Protein AF-A0AAJ7XH36-F1 (afdb_monomer)

Nearest PDB structures (foldseek):
  9c12-assembly1_A  TM=5.565E-01  e=3.999E-03  Homo sapiens

Radius of gyration: 28.88 Å; Cα contacts (8 Å, |Δi|>4): 19; chains: 1; bounding box: 87×39×49 Å

Organism: Petromyzon marinus (NCBI:txid7757)

Solvent-accessible surface area (backbone atoms only — not comparable to full-atom values): 5546 Å² total; per-residue (Å²): 134,82,52,76,59,23,69,73,63,74,41,87,61,81,59,75,70,46,69,75,39,102,69,61,78,73,48,69,65,44,56,70,42,51,66,51,47,48,60,53,48,51,49,48,67,52,46,53,58,51,53,50,50,53,57,68,70,45,58,82,86,73,61,75,79,75,73,69,78,61,59,58,61,56,51,56,56,50,57,71,72,64,65,72,90,77,131

Foldseek 3Di:
DQDPLCVVVVHRQDDPVLVVDPDNPHPPSCCVPVVVVVVVVVCCVVVVVVVVVVVVVPPPVPDDPCPPPPVVVVVVVVVVVPPPDDD

pLDDT: mean 70.07, std 12.56, range [43.5, 91.25]

Mean predicted aligned error: 16.81 Å

Sequence (87 aa):
MASTLDQFCGSTFWNSSLLETETPDLTVCFEQTVLVWAPLSLLWLLAAPVQLVNLWRVPSAARPVQRRRFSFLYIANQVTRFHPQAR

Structure (mmCIF, N/CA/C/O backbone):
data_AF-A0AAJ7XH36-F1
#
_entry.id   AF-A0AAJ7XH36-F1
#
loop_
_atom_site.group_PDB
_atom_site.id
_atom_site.type_symbol
_atom_site.label_atom_id
_atom_site.label_alt_id
_atom_site.label_comp_id
_atom_site.label_asym_id
_atom_site.label_entity_id
_atom_site.label_seq_id
_atom_site.pdbx_PDB_ins_code
_atom_site.Cartn_x
_atom_site.Cartn_y
_atom_site.Cartn_z
_atom_site.occupancy
_atom_site.B_iso_or_equiv
_atom_site.auth_seq_id
_atom_site.auth_comp_id
_atom_site.auth_asym_id
_atom_site.auth_atom_id
_atom_site.pdbx_PDB_model_num
ATOM 1 N N . MET A 1 1 ? -21.148 -18.658 16.801 1.00 48.44 1 MET A N 1
ATOM 2 C CA . MET A 1 1 ? -19.748 -18.825 16.361 1.00 48.44 1 MET A CA 1
ATOM 3 C C . MET A 1 1 ? -19.159 -17.433 16.271 1.00 48.44 1 MET A C 1
ATOM 5 O O . MET A 1 1 ? -19.762 -16.609 15.599 1.00 48.44 1 MET A O 1
ATOM 9 N N . ALA A 1 2 ? -18.091 -17.142 17.013 1.00 58.88 2 ALA A N 1
ATOM 10 C CA . ALA A 1 2 ? -17.412 -15.854 16.906 1.00 58.88 2 ALA A CA 1
ATOM 11 C C . ALA A 1 2 ? -16.562 -15.848 15.629 1.00 58.88 2 ALA A C 1
ATOM 13 O O . ALA A 1 2 ? -15.910 -16.848 15.319 1.00 58.88 2 ALA A O 1
ATOM 14 N N . SER A 1 3 ? -16.600 -14.753 14.878 1.00 75.19 3 SER A N 1
ATOM 15 C CA . SER A 1 3 ? -15.775 -14.580 13.683 1.00 75.19 3 SER A CA 1
ATOM 16 C C . SER A 1 3 ? -14.295 -14.514 14.075 1.00 75.19 3 SER A C 1
ATOM 18 O O . SER A 1 3 ? -13.949 -14.028 15.149 1.00 75.19 3 SER A O 1
ATOM 20 N N . THR A 1 4 ? -13.391 -14.966 13.207 1.00 77.94 4 THR A N 1
ATOM 21 C CA . THR A 1 4 ? -11.933 -14.897 13.448 1.00 77.94 4 THR A CA 1
ATOM 22 C C . THR A 1 4 ? -11.448 -13.469 13.726 1.00 77.94 4 THR A C 1
ATOM 24 O O . THR A 1 4 ? -10.541 -13.257 14.525 1.00 77.94 4 THR A O 1
ATOM 27 N N . LEU A 1 5 ? -12.102 -12.483 13.111 1.00 73.94 5 LEU A N 1
ATOM 28 C CA . LEU A 1 5 ? -11.838 -11.055 13.299 1.00 73.94 5 LEU A CA 1
ATOM 29 C C . LEU A 1 5 ? -12.295 -10.544 14.677 1.00 73.94 5 LEU A C 1
ATOM 31 O O . LEU A 1 5 ? -11.674 -9.644 15.228 1.00 73.94 5 LEU A O 1
ATOM 35 N N . ASP A 1 6 ? -13.317 -11.164 15.267 1.00 76.38 6 ASP A N 1
ATOM 36 C CA . ASP A 1 6 ? -13.825 -10.849 16.609 1.00 76.38 6 ASP A CA 1
ATOM 37 C C . ASP A 1 6 ? -12.793 -11.209 17.687 1.00 76.38 6 ASP A C 1
ATOM 39 O O . ASP A 1 6 ? -12.505 -10.430 18.593 1.00 76.38 6 ASP A O 1
ATOM 43 N N . GLN A 1 7 ? -12.154 -12.377 17.533 1.00 79.19 7 GLN A N 1
ATOM 44 C CA . GLN A 1 7 ? -11.046 -12.800 18.395 1.00 79.19 7 GLN A CA 1
ATOM 45 C C . GLN A 1 7 ? -9.812 -11.911 18.230 1.00 79.19 7 GLN A C 1
ATOM 47 O O . GLN A 1 7 ? -9.106 -11.666 19.204 1.00 79.19 7 GLN A O 1
ATOM 52 N N . PHE A 1 8 ? -9.555 -11.420 17.015 1.00 77.19 8 PHE A N 1
ATOM 53 C CA . PHE A 1 8 ? -8.428 -10.531 16.740 1.00 77.19 8 PHE A CA 1
ATOM 54 C C . PHE A 1 8 ? -8.634 -9.128 17.333 1.00 77.19 8 PHE A C 1
ATOM 56 O O . PHE A 1 8 ? -7.701 -8.554 17.887 1.00 77.19 8 PHE A O 1
ATOM 63 N N . CYS A 1 9 ? -9.853 -8.588 17.255 1.00 77.44 9 CYS A N 1
ATOM 64 C CA . CYS A 1 9 ? -10.194 -7.267 17.788 1.00 77.44 9 CYS A CA 1
ATOM 65 C C . CYS A 1 9 ? -10.576 -7.282 19.282 1.00 77.44 9 CYS A C 1
ATOM 67 O O . CYS A 1 9 ? -10.754 -6.214 19.868 1.00 77.44 9 CYS A O 1
ATOM 69 N N . GLY A 1 10 ? -10.751 -8.460 19.900 1.00 76.50 10 GLY A N 1
ATOM 70 C CA . GLY A 1 10 ? -11.175 -8.606 21.302 1.00 76.50 10 GLY A CA 1
ATOM 71 C C . GLY A 1 10 ? -12.573 -8.042 21.600 1.00 76.50 10 GLY A C 1
ATOM 72 O O . GLY A 1 10 ? -12.923 -7.829 22.759 1.00 76.50 10 GLY A O 1
ATOM 73 N N . SER A 1 11 ? -13.345 -7.752 20.556 1.00 72.69 11 SER A N 1
ATOM 74 C CA . SER A 1 11 ? -14.648 -7.090 20.584 1.00 72.69 11 SER A CA 1
ATOM 75 C C . SER A 1 11 ? -15.416 -7.422 19.307 1.00 72.69 11 SER A C 1
ATOM 77 O O . SER A 1 11 ? -14.823 -7.880 18.326 1.00 72.69 11 SER A O 1
ATOM 79 N N . THR A 1 12 ? -16.729 -7.176 19.320 1.00 75.00 12 THR A N 1
ATOM 80 C CA . THR A 1 12 ? -17.602 -7.496 18.192 1.00 75.00 12 THR A CA 1
ATOM 81 C C . THR A 1 12 ? -17.189 -6.705 16.951 1.00 75.00 12 THR A C 1
ATOM 83 O O . THR A 1 12 ? -17.380 -5.491 16.887 1.00 75.00 12 THR A O 1
ATOM 86 N N . PHE A 1 13 ? -16.615 -7.383 15.960 1.00 73.88 13 PHE A N 1
ATOM 87 C CA . PHE A 1 13 ? -16.029 -6.751 14.777 1.00 73.88 13 PHE A CA 1
ATOM 88 C C . PHE A 1 13 ? -17.095 -6.280 13.779 1.00 73.88 13 PHE A C 1
ATOM 90 O O . PHE A 1 13 ? -17.000 -5.179 13.243 1.00 73.88 13 PHE A O 1
ATOM 97 N N . TRP A 1 14 ? -18.113 -7.111 13.534 1.00 71.81 14 TRP A N 1
ATOM 98 C CA . TRP A 1 14 ? -19.205 -6.835 12.597 1.00 71.81 14 TRP A CA 1
ATOM 99 C C . TRP A 1 14 ? -20.548 -7.019 13.296 1.00 71.81 14 TRP A C 1
ATOM 101 O O . TRP A 1 14 ? -20.860 -8.113 13.768 1.00 71.81 14 TRP A O 1
ATOM 111 N N . ASN A 1 15 ? -21.355 -5.963 13.346 1.00 65.94 15 ASN A N 1
ATOM 112 C CA . ASN A 1 15 ? -22.679 -6.004 13.949 1.00 65.94 15 ASN A CA 1
ATOM 113 C C . ASN A 1 15 ? -23.694 -5.396 12.979 1.00 65.94 15 ASN A C 1
ATOM 115 O O . ASN A 1 15 ? -23.577 -4.235 12.597 1.00 65.94 15 ASN A O 1
ATOM 119 N N . SER A 1 16 ? -24.682 -6.189 12.568 1.00 63.88 16 SER A N 1
ATOM 120 C CA . SER A 1 16 ? -25.705 -5.754 11.613 1.00 63.88 16 SER A CA 1
ATOM 121 C C . SER A 1 16 ? -26.572 -4.623 12.163 1.00 63.88 16 SER A C 1
ATOM 123 O O . SER A 1 16 ? -26.925 -3.725 11.411 1.00 63.88 16 SER A O 1
ATOM 125 N N . SER A 1 17 ? -26.834 -4.613 13.473 1.00 60.91 17 SER A N 1
ATOM 126 C CA . SER A 1 17 ? -27.671 -3.595 14.112 1.00 60.91 17 SER A CA 1
ATOM 127 C C . SER A 1 17 ? -26.986 -2.228 14.211 1.00 60.91 17 SER A C 1
ATOM 129 O O . SER A 1 17 ? -27.681 -1.224 14.264 1.00 60.91 17 SER A O 1
ATOM 131 N N . LEU A 1 18 ? -25.645 -2.169 14.180 1.00 57.41 18 LEU A N 1
ATOM 132 C CA . LEU A 1 18 ? -24.873 -0.914 14.11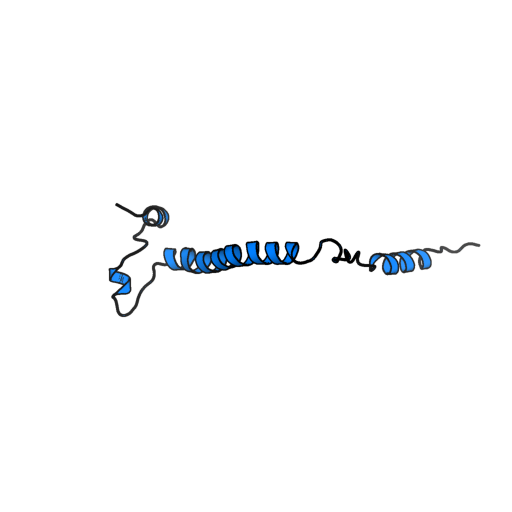8 1.00 57.41 18 LEU A CA 1
ATOM 133 C C . LEU A 1 18 ? -25.026 -0.199 12.762 1.00 57.41 18 LEU A C 1
ATOM 135 O O . LEU A 1 18 ? -24.914 1.023 12.697 1.00 57.41 18 LEU A O 1
ATOM 139 N N . LEU A 1 19 ? -25.315 -0.947 11.691 1.00 56.34 19 LEU A N 1
ATOM 140 C CA . LEU A 1 19 ? -25.550 -0.406 10.349 1.00 56.34 19 LEU A CA 1
ATOM 141 C C . LEU A 1 19 ? -26.982 0.130 10.160 1.00 56.34 19 LEU A C 1
ATOM 143 O O . LEU A 1 19 ? -27.223 0.922 9.255 1.00 56.34 19 LEU A O 1
ATOM 147 N N . GLU A 1 20 ? -27.922 -0.317 10.997 1.00 57.97 20 GLU A N 1
ATOM 148 C CA . GLU A 1 20 ? -29.346 0.054 10.949 1.00 57.97 20 GLU A CA 1
ATOM 149 C C . GLU A 1 20 ? -29.669 1.307 11.789 1.00 57.97 20 GLU A C 1
ATOM 151 O O . GLU A 1 20 ? -30.809 1.770 11.812 1.00 57.97 20 GLU A O 1
ATOM 156 N N . THR A 1 21 ? -28.668 1.870 12.470 1.00 57.09 21 THR A N 1
ATOM 157 C CA . THR A 1 21 ? -28.763 3.083 13.298 1.00 57.09 21 THR A CA 1
ATOM 158 C C . THR A 1 21 ? -28.400 4.352 12.517 1.00 57.09 21 THR A C 1
ATOM 160 O O . THR A 1 21 ? -27.521 4.334 11.661 1.00 57.09 21 THR A O 1
ATOM 163 N N . GLU A 1 22 ? -29.047 5.479 12.847 1.00 55.56 22 GLU A N 1
ATOM 164 C CA . GLU A 1 22 ? -28.926 6.780 12.150 1.00 55.56 22 GLU A CA 1
ATOM 165 C C . GLU A 1 22 ? -27.488 7.353 12.124 1.00 55.56 22 GLU A C 1
ATOM 167 O O . GLU A 1 22 ? -27.145 8.145 11.246 1.00 55.56 22 GLU A O 1
ATOM 172 N N . THR A 1 23 ? -26.622 6.905 13.041 1.00 45.78 23 THR A N 1
ATOM 173 C CA . THR A 1 23 ? -25.178 7.181 13.073 1.00 45.78 23 THR A CA 1
ATOM 174 C C . THR A 1 23 ? -24.405 5.858 13.149 1.00 45.78 23 THR A C 1
ATOM 176 O O . THR A 1 23 ? -24.290 5.285 14.236 1.00 45.78 23 THR A O 1
ATOM 179 N N . PRO A 1 24 ? -23.898 5.319 12.027 1.00 56.91 24 PRO A N 1
ATOM 180 C CA . PRO A 1 24 ? -23.144 4.073 12.049 1.00 56.91 24 PRO A CA 1
ATOM 181 C C . PRO A 1 24 ? -21.753 4.316 12.651 1.00 56.91 24 PRO A C 1
ATOM 183 O O . PRO A 1 24 ? -20.821 4.703 11.947 1.00 56.91 24 PRO A O 1
ATOM 186 N N . ASP A 1 25 ? -21.608 4.084 13.956 1.00 57.28 25 ASP A N 1
ATOM 187 C CA . ASP A 1 25 ? -20.305 4.066 14.625 1.00 57.28 25 ASP A CA 1
ATOM 188 C C . ASP A 1 25 ? -19.566 2.779 14.245 1.00 57.28 25 ASP A C 1
ATOM 190 O O . ASP A 1 25 ? -19.699 1.716 14.860 1.00 57.28 25 ASP A O 1
ATOM 194 N N . LEU A 1 26 ? -18.807 2.872 13.158 1.00 61.94 26 LEU A N 1
ATOM 195 C CA . LEU A 1 26 ? -17.935 1.810 12.689 1.00 61.94 26 LEU A CA 1
ATOM 196 C C . LEU A 1 26 ? -16.850 1.579 13.751 1.00 61.94 26 LEU A C 1
ATOM 198 O O . LEU A 1 26 ? -16.174 2.514 14.175 1.00 61.94 26 LEU A O 1
ATOM 202 N N . THR A 1 27 ? -16.698 0.343 14.233 1.00 69.81 27 THR A N 1
ATOM 203 C CA . THR A 1 27 ? -15.728 0.052 15.298 1.00 69.81 27 THR A CA 1
ATOM 204 C C . THR A 1 27 ? -14.317 0.431 14.838 1.00 69.81 27 THR A C 1
ATOM 206 O O . THR A 1 27 ? -13.927 0.143 13.705 1.00 69.81 27 THR A O 1
ATOM 209 N N . VAL A 1 28 ? -13.518 1.040 15.723 1.00 72.31 28 VAL A N 1
ATOM 210 C CA . VAL A 1 28 ? -12.157 1.526 15.399 1.00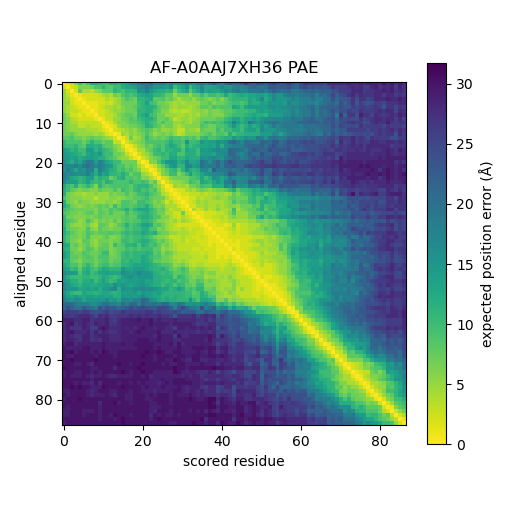 72.31 28 VAL A CA 1
ATOM 211 C C . VAL A 1 28 ? -11.300 0.430 14.742 1.00 72.31 28 VAL A C 1
ATOM 213 O O . VAL A 1 28 ? -10.518 0.701 13.833 1.00 72.31 28 VAL A O 1
ATOM 216 N N . CYS A 1 29 ? -11.493 -0.836 15.133 1.00 75.25 29 CYS A N 1
ATOM 217 C CA . CYS A 1 29 ? -10.803 -1.973 14.523 1.00 75.25 29 CYS A CA 1
ATOM 218 C C . CYS A 1 29 ? -11.148 -2.146 13.031 1.00 75.25 29 CYS A C 1
A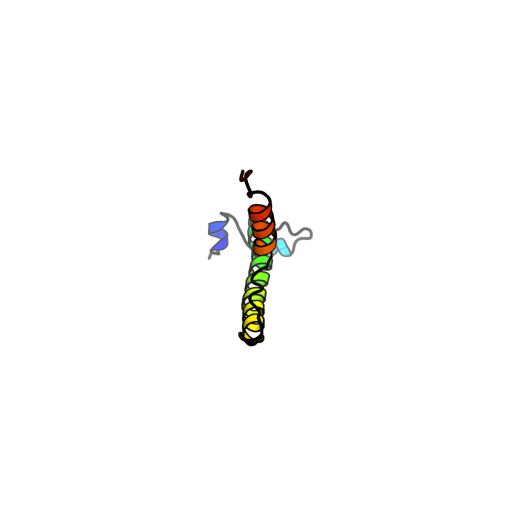TOM 220 O O . CYS A 1 29 ? -10.258 -2.424 12.229 1.00 75.25 29 CYS A O 1
ATOM 222 N N . PHE A 1 30 ? -12.410 -1.962 12.629 1.00 76.56 30 PHE A N 1
ATOM 223 C CA . PHE A 1 30 ? -12.858 -2.086 11.239 1.00 76.56 30 PHE A CA 1
ATOM 224 C C . PHE A 1 30 ? -12.334 -0.941 10.362 1.00 76.56 30 PHE A C 1
ATOM 226 O O . PHE A 1 30 ? -11.828 -1.196 9.266 1.00 76.56 30 PHE A O 1
ATOM 233 N N . GLU A 1 31 ? -12.382 0.301 10.853 1.00 76.38 31 GLU A N 1
ATOM 234 C CA . GLU A 1 31 ? -11.800 1.455 10.152 1.00 76.38 31 GLU A CA 1
ATOM 235 C C . GLU A 1 31 ? -10.300 1.284 9.914 1.00 76.38 31 GLU A C 1
ATOM 237 O O . GLU A 1 31 ? -9.799 1.503 8.811 1.00 76.38 31 GLU A O 1
ATOM 242 N N . GLN A 1 32 ? -9.560 0.845 10.928 1.00 73.69 32 GLN A N 1
ATOM 243 C CA . GLN A 1 32 ? -8.107 0.759 10.811 1.00 73.69 32 GLN A CA 1
ATOM 244 C C . GLN A 1 32 ? -7.615 -0.477 10.053 1.00 73.69 32 GLN A C 1
ATOM 246 O O . GLN A 1 32 ? -6.467 -0.505 9.608 1.00 73.69 32 GLN A O 1
ATOM 251 N N . THR A 1 33 ? -8.463 -1.491 9.872 1.00 79.69 33 THR A N 1
ATOM 252 C CA . THR A 1 33 ? -8.094 -2.711 9.147 1.00 79.69 33 THR A CA 1
ATOM 253 C C . THR A 1 33 ? -8.734 -2.746 7.771 1.00 79.69 33 THR A C 1
ATOM 255 O O . THR A 1 33 ? -8.031 -2.618 6.777 1.00 79.69 33 THR A O 1
ATOM 258 N N . VAL A 1 34 ? -10.054 -2.858 7.672 1.00 81.50 34 VAL A N 1
ATOM 259 C CA . VAL A 1 34 ? -10.734 -3.084 6.393 1.00 81.50 34 VAL A CA 1
ATOM 260 C C . VAL A 1 34 ? -10.658 -1.861 5.492 1.00 81.50 34 VAL A C 1
ATOM 262 O O . VAL A 1 34 ? -10.319 -2.013 4.321 1.00 81.50 34 VAL A O 1
ATOM 265 N N . LEU A 1 35 ? -10.909 -0.655 6.009 1.00 80.69 35 LEU A N 1
ATOM 266 C CA . LEU A 1 35 ? -10.902 0.551 5.170 1.00 80.69 35 LEU A CA 1
ATOM 267 C C . LEU A 1 35 ? -9.508 0.901 4.645 1.00 80.69 35 LEU A C 1
ATOM 269 O O . LEU A 1 35 ? -9.403 1.496 3.579 1.00 80.69 35 LEU A O 1
ATOM 273 N N . VAL A 1 36 ? -8.445 0.517 5.351 1.00 85.44 36 VAL A N 1
ATOM 274 C CA . VAL A 1 36 ? -7.068 0.714 4.880 1.00 85.44 36 VAL A CA 1
ATOM 275 C C . VAL A 1 36 ? -6.645 -0.441 3.972 1.00 85.44 36 VAL A C 1
ATOM 277 O O . VAL A 1 36 ? -6.156 -0.230 2.865 1.00 85.44 36 VAL A O 1
ATOM 280 N N . TRP A 1 37 ? -6.868 -1.685 4.388 1.00 86.31 37 TRP A N 1
ATOM 281 C CA . TRP A 1 37 ? -6.373 -2.852 3.661 1.00 86.31 37 TRP A CA 1
ATOM 282 C C . TRP A 1 37 ? -7.173 -3.175 2.398 1.00 86.31 37 TRP A C 1
ATOM 284 O O . TRP A 1 37 ? -6.589 -3.660 1.430 1.00 86.31 37 TRP A O 1
ATOM 294 N N . ALA A 1 38 ? -8.478 -2.898 2.347 1.00 89.62 38 ALA A N 1
ATOM 295 C CA . ALA A 1 38 ? -9.286 -3.123 1.148 1.00 89.62 38 ALA A CA 1
ATOM 296 C C . ALA A 1 38 ? -8.799 -2.297 -0.062 1.00 89.62 38 ALA A C 1
ATOM 298 O O . ALA A 1 38 ? -8.497 -2.902 -1.090 1.00 89.62 38 ALA A O 1
ATOM 299 N N . PRO A 1 39 ? -8.624 -0.962 0.010 1.00 88.94 39 PRO A N 1
ATOM 300 C CA . PRO A 1 39 ? -8.123 -0.199 -1.133 1.00 88.94 39 PRO A CA 1
ATOM 301 C C . PRO A 1 39 ? -6.676 -0.558 -1.494 1.00 88.94 39 PRO A C 1
ATOM 303 O O . PRO A 1 39 ? -6.354 -0.654 -2.678 1.00 88.94 39 PRO A O 1
ATOM 306 N N . LEU A 1 40 ? -5.811 -0.819 -0.507 1.00 89.06 40 LEU A N 1
ATOM 307 C CA . LEU A 1 40 ? -4.426 -1.249 -0.740 1.00 89.06 40 LEU A CA 1
ATOM 308 C C . LEU A 1 40 ? -4.349 -2.621 -1.431 1.00 89.06 40 LEU A C 1
ATOM 310 O O . LEU A 1 40 ? -3.578 -2.792 -2.376 1.00 89.06 40 LEU A O 1
ATOM 314 N N . SER A 1 41 ? -5.171 -3.584 -1.008 1.00 89.50 41 SER A N 1
ATOM 315 C CA . SER A 1 41 ? -5.226 -4.918 -1.617 1.00 89.50 41 SER A CA 1
ATOM 316 C C . SER 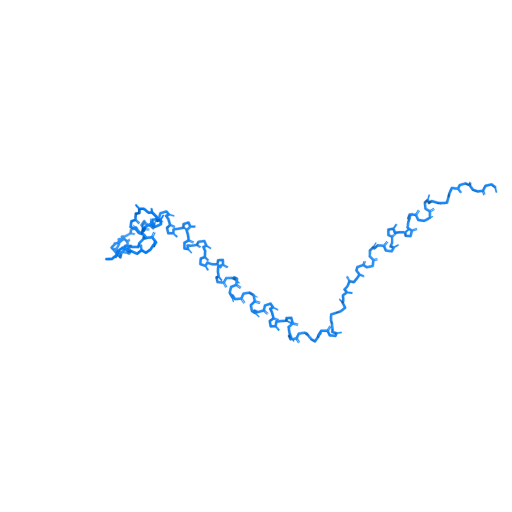A 1 41 ? -5.844 -4.887 -3.010 1.00 89.50 41 SER A C 1
ATOM 318 O O . SER A 1 41 ? -5.311 -5.530 -3.908 1.00 89.50 41 SER A O 1
ATOM 320 N N . LEU A 1 42 ? -6.893 -4.092 -3.236 1.00 90.00 42 LEU A N 1
ATOM 321 C CA . LEU A 1 42 ? -7.456 -3.876 -4.569 1.00 90.00 42 LEU A CA 1
ATOM 322 C C . LEU A 1 42 ? -6.424 -3.259 -5.511 1.00 90.00 42 LEU A C 1
ATOM 324 O O . LEU A 1 42 ? -6.236 -3.754 -6.620 1.00 90.00 42 LEU A O 1
ATOM 328 N N . LEU A 1 43 ? -5.712 -2.222 -5.066 1.00 89.38 43 LEU A N 1
ATOM 329 C CA . LEU A 1 43 ? -4.659 -1.608 -5.866 1.00 89.38 43 LEU A CA 1
ATOM 330 C C . LEU A 1 43 ? -3.560 -2.620 -6.179 1.00 89.38 43 LEU A C 1
ATOM 332 O O . LEU A 1 43 ? -3.143 -2.710 -7.326 1.00 89.38 43 LEU A O 1
ATOM 336 N N . TRP A 1 44 ? -3.126 -3.419 -5.208 1.00 89.81 44 TRP A N 1
ATOM 337 C CA . TRP A 1 44 ? -2.107 -4.442 -5.429 1.00 89.81 44 TRP A CA 1
ATOM 338 C C . TRP A 1 44 ? -2.567 -5.525 -6.411 1.00 89.81 44 TRP A C 1
ATOM 340 O O . TRP A 1 44 ? -1.877 -5.817 -7.389 1.00 89.81 44 TRP 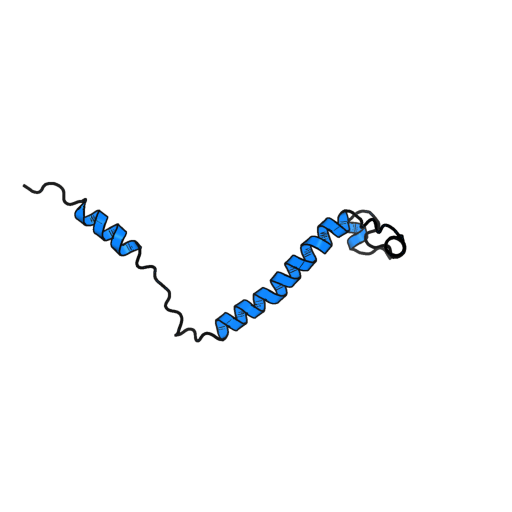A O 1
ATOM 350 N N . LEU A 1 45 ? -3.751 -6.093 -6.179 1.00 91.25 45 LEU A N 1
ATOM 351 C CA . LEU A 1 45 ? -4.318 -7.173 -6.982 1.00 91.25 45 LEU A CA 1
ATOM 352 C C . LEU A 1 45 ? -4.654 -6.731 -8.406 1.00 91.25 45 LEU A C 1
ATOM 354 O O . LEU A 1 45 ? -4.570 -7.550 -9.312 1.00 91.25 45 LEU A O 1
ATOM 358 N N . LEU A 1 46 ? -5.010 -5.463 -8.623 1.00 89.38 46 LEU A N 1
ATOM 359 C CA . LEU A 1 46 ? -5.270 -4.922 -9.957 1.00 89.38 46 LEU A CA 1
ATOM 360 C C . LEU A 1 46 ? -3.984 -4.427 -10.632 1.00 89.38 46 LEU A C 1
ATOM 362 O O . LEU A 1 46 ? -3.772 -4.686 -11.815 1.00 89.38 46 LEU A O 1
ATOM 366 N N . ALA A 1 47 ? -3.094 -3.749 -9.906 1.00 88.81 47 ALA A N 1
ATOM 367 C CA . ALA A 1 47 ? -1.879 -3.175 -10.479 1.00 88.81 47 ALA A CA 1
ATOM 368 C C . ALA A 1 47 ? -0.833 -4.239 -10.825 1.00 88.81 47 ALA A C 1
ATOM 370 O O . ALA A 1 47 ? -0.236 -4.150 -11.895 1.00 88.81 47 ALA A O 1
ATOM 371 N N . ALA A 1 48 ? -0.624 -5.253 -9.979 1.00 84.50 48 ALA A N 1
ATOM 372 C CA . ALA A 1 48 ? 0.387 -6.283 -10.215 1.00 84.50 48 ALA A CA 1
ATOM 373 C C . ALA A 1 48 ? 0.185 -7.046 -11.544 1.00 84.50 48 ALA A C 1
ATOM 375 O O . ALA A 1 48 ? 1.119 -7.077 -12.352 1.00 84.50 48 ALA A O 1
ATOM 376 N N . PRO A 1 49 ? -1.000 -7.610 -11.857 1.00 86.06 49 PRO A N 1
ATOM 377 C CA . PRO A 1 49 ? -1.211 -8.289 -13.132 1.00 86.06 49 PRO A CA 1
ATOM 378 C C . PRO A 1 49 ? -1.234 -7.318 -14.316 1.00 86.06 49 PRO A C 1
ATOM 380 O O . PRO A 1 49 ? -0.755 -7.676 -15.387 1.00 86.06 49 PRO A O 1
ATOM 383 N N . VAL A 1 50 ? -1.725 -6.084 -14.155 1.00 87.56 50 VAL A N 1
ATOM 384 C CA . VAL A 1 50 ? -1.733 -5.083 -15.239 1.00 87.56 50 VAL A CA 1
ATOM 385 C C . VAL A 1 50 ? -0.316 -4.642 -15.600 1.00 87.56 50 VAL A C 1
ATOM 387 O O . VAL A 1 50 ? 0.033 -4.592 -16.780 1.00 87.56 50 VAL A O 1
ATOM 390 N N . GLN A 1 51 ? 0.524 -4.368 -14.600 1.00 84.31 51 GLN A N 1
ATOM 391 C CA . GLN A 1 51 ? 1.943 -4.089 -14.800 1.00 84.31 51 GLN A CA 1
ATOM 392 C C . GLN A 1 51 ? 2.602 -5.264 -15.506 1.00 84.31 51 GLN A C 1
ATOM 394 O O . GLN A 1 51 ? 3.237 -5.070 -16.536 1.00 84.31 51 GLN A O 1
ATOM 399 N N . LEU A 1 52 ? 2.378 -6.482 -15.016 1.00 82.88 52 LEU A N 1
ATOM 400 C CA . LEU A 1 52 ? 2.913 -7.691 -15.619 1.00 82.88 52 LEU A CA 1
ATOM 401 C C . LEU A 1 52 ? 2.494 -7.796 -17.098 1.00 82.88 52 LEU A C 1
ATOM 403 O O . LEU A 1 52 ? 3.358 -7.834 -17.968 1.00 82.88 52 LEU A O 1
ATOM 407 N N . VAL A 1 53 ? 1.199 -7.731 -17.420 1.00 86.81 53 VAL A N 1
ATOM 408 C CA . VAL A 1 53 ? 0.676 -7.790 -18.800 1.00 86.81 53 VAL A CA 1
ATOM 409 C C . VAL A 1 53 ? 1.255 -6.691 -19.694 1.00 86.81 53 VAL A C 1
ATOM 411 O O . VAL A 1 53 ? 1.595 -6.964 -20.844 1.00 86.81 53 VAL A O 1
ATOM 414 N N . ASN A 1 54 ? 1.429 -5.468 -19.192 1.00 82.81 54 ASN A N 1
ATOM 415 C CA . ASN A 1 54 ? 2.071 -4.390 -19.947 1.00 82.81 54 ASN A CA 1
ATOM 416 C C . ASN A 1 54 ? 3.544 -4.701 -20.239 1.00 82.81 54 ASN A C 1
ATOM 418 O O . ASN A 1 54 ? 4.038 -4.394 -21.323 1.00 82.81 54 ASN A O 1
ATOM 422 N N . LEU A 1 55 ? 4.239 -5.354 -19.304 1.00 80.81 55 LEU A N 1
ATOM 423 C CA . LEU A 1 55 ? 5.617 -5.783 -19.502 1.00 80.81 55 LEU A CA 1
ATOM 424 C C . LEU A 1 55 ? 5.730 -6.901 -20.550 1.00 80.81 55 LEU A C 1
ATOM 426 O O . LEU A 1 55 ? 6.708 -6.889 -21.294 1.00 80.81 55 LEU A O 1
ATOM 430 N N . TRP A 1 56 ? 4.749 -7.808 -20.625 1.00 80.06 56 TRP A N 1
ATOM 431 C CA . TRP A 1 56 ? 4.683 -8.875 -21.636 1.00 80.06 56 TRP A CA 1
ATOM 432 C C . TRP A 1 56 ? 4.177 -8.390 -23.003 1.00 80.06 56 TRP A C 1
ATOM 434 O O . TRP A 1 56 ? 4.547 -8.963 -24.023 1.00 80.06 56 TRP A O 1
ATOM 444 N N . ARG A 1 57 ? 3.348 -7.336 -23.052 1.00 79.44 57 ARG A N 1
ATOM 445 C CA . ARG A 1 57 ? 2.878 -6.724 -24.311 1.00 79.44 57 ARG A CA 1
ATOM 446 C C . ARG A 1 57 ? 3.959 -5.929 -25.030 1.00 79.44 57 ARG A C 1
ATOM 448 O O . ARG A 1 57 ? 3.914 -5.825 -26.252 1.00 79.44 57 ARG A O 1
ATOM 455 N N . VAL A 1 58 ? 4.911 -5.354 -24.296 1.00 66.00 58 VAL A N 1
ATOM 456 C CA . VAL A 1 58 ? 6.092 -4.730 -24.897 1.00 66.00 58 VAL A CA 1
ATOM 457 C C . VAL A 1 58 ? 7.057 -5.852 -25.283 1.00 66.00 58 VAL A C 1
ATOM 459 O O . VAL A 1 58 ? 7.554 -6.526 -24.380 1.00 66.00 58 VAL A O 1
ATOM 462 N N . PRO A 1 59 ? 7.376 -6.056 -26.576 1.00 64.06 59 PRO A N 1
ATOM 463 C CA . PRO A 1 59 ? 8.396 -7.019 -26.962 1.00 64.06 59 PRO A CA 1
ATOM 464 C C . PRO A 1 59 ? 9.685 -6.674 -26.213 1.00 64.06 59 PRO A C 1
ATOM 466 O O . PRO A 1 59 ? 10.142 -5.532 -26.273 1.00 64.06 59 PRO A O 1
ATOM 469 N N . SER A 1 60 ? 10.288 -7.634 -25.511 1.00 56.59 60 SER A N 1
ATOM 470 C CA . SER A 1 60 ? 11.528 -7.444 -24.737 1.00 56.59 60 SER A CA 1
ATOM 471 C C . SER A 1 60 ? 12.693 -6.867 -25.561 1.00 56.59 60 SER A C 1
ATOM 473 O O . SER A 1 60 ? 13.665 -6.379 -24.993 1.00 56.59 60 SER A O 1
ATOM 475 N N . ALA A 1 61 ? 12.575 -6.866 -26.892 1.00 60.75 61 ALA A N 1
ATOM 476 C CA . ALA A 1 61 ? 13.494 -6.239 -27.839 1.00 60.75 61 ALA A CA 1
ATOM 477 C C . ALA A 1 61 ? 13.334 -4.707 -27.993 1.00 60.75 61 ALA A C 1
ATOM 479 O O . ALA A 1 61 ? 14.225 -4.062 -28.535 1.00 60.75 61 ALA A O 1
ATOM 480 N N . ALA A 1 62 ? 12.232 -4.105 -27.529 1.00 58.59 62 ALA A N 1
ATOM 481 C CA . ALA A 1 62 ? 11.926 -2.678 -27.702 1.00 58.59 62 ALA A CA 1
ATOM 482 C C . ALA A 1 62 ? 12.215 -1.819 -26.461 1.00 58.59 62 ALA A C 1
ATOM 484 O O . ALA A 1 62 ? 11.982 -0.611 -26.485 1.00 58.59 62 ALA A O 1
ATOM 485 N N . ARG A 1 63 ? 12.721 -2.407 -25.369 1.00 56.56 63 ARG A N 1
ATOM 486 C CA . ARG A 1 63 ? 13.215 -1.629 -24.230 1.00 56.56 63 ARG A CA 1
ATOM 487 C C . ARG A 1 63 ? 14.709 -1.412 -24.406 1.00 56.56 63 ARG A C 1
ATOM 489 O O . ARG A 1 63 ? 15.481 -2.283 -24.002 1.00 56.56 63 ARG A O 1
ATOM 496 N N . PRO A 1 64 ? 15.163 -0.269 -24.950 1.00 58.28 64 PRO A N 1
ATOM 497 C CA . PRO A 1 64 ? 16.520 0.131 -24.659 1.00 58.28 64 PRO A CA 1
ATOM 498 C C . PRO A 1 64 ? 16.588 0.242 -23.135 1.00 58.28 64 PRO A C 1
ATOM 500 O O . PRO A 1 64 ? 15.927 1.089 -22.534 1.00 58.28 64 PRO A O 1
ATOM 503 N N . VAL A 1 65 ? 17.357 -0.640 -22.487 1.00 64.00 65 VAL A N 1
ATOM 504 C CA . VAL A 1 65 ? 17.950 -0.313 -21.193 1.00 64.00 65 VAL A CA 1
ATOM 505 C C . VAL A 1 65 ? 18.595 1.039 -21.433 1.00 64.00 65 VAL A C 1
ATOM 507 O O . VAL A 1 65 ? 19.604 1.145 -22.131 1.00 64.00 65 VAL A O 1
ATOM 510 N N . GLN A 1 66 ? 17.950 2.097 -20.947 1.00 64.06 66 GLN A N 1
ATOM 511 C CA . GLN A 1 66 ? 18.510 3.430 -20.974 1.00 64.06 66 GLN A CA 1
ATOM 512 C C . GLN A 1 66 ? 19.623 3.396 -19.940 1.00 64.06 66 GLN A C 1
ATOM 514 O O . GLN A 1 66 ? 19.463 3.827 -18.799 1.00 64.06 66 GLN A O 1
ATOM 519 N N . ARG A 1 67 ? 20.751 2.797 -20.344 1.00 58.19 67 ARG A N 1
ATOM 520 C CA . ARG A 1 67 ? 22.033 2.854 -19.669 1.00 58.19 67 ARG A CA 1
ATOM 521 C C . ARG A 1 67 ? 22.376 4.326 -19.696 1.00 58.19 67 ARG A C 1
ATOM 523 O O . ARG A 1 67 ? 22.876 4.856 -20.684 1.00 58.19 67 ARG A O 1
ATOM 530 N N . ARG A 1 68 ? 21.906 5.009 -18.657 1.00 59.09 68 ARG A N 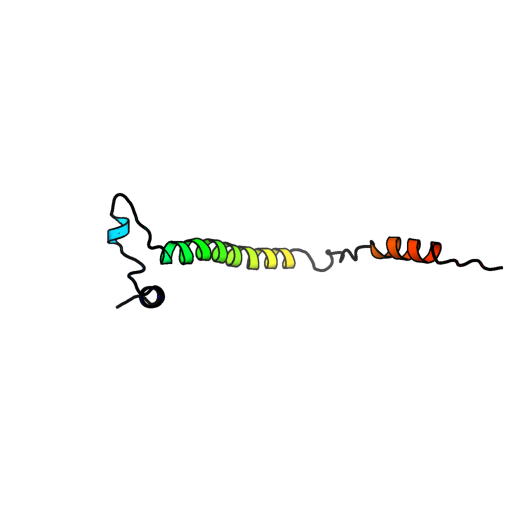1
ATOM 531 C CA . ARG A 1 68 ? 21.955 6.449 -18.507 1.00 59.09 68 ARG A CA 1
ATOM 532 C C . ARG A 1 68 ? 23.400 6.865 -18.748 1.00 59.09 68 ARG A C 1
ATOM 534 O O . ARG A 1 68 ? 24.275 6.624 -17.925 1.00 59.09 68 ARG A O 1
ATOM 541 N N . ARG A 1 69 ? 23.632 7.491 -19.903 1.00 61.75 69 ARG A N 1
ATOM 542 C CA . ARG A 1 69 ? 24.895 8.072 -20.380 1.00 61.75 69 ARG A CA 1
ATOM 543 C C . ARG A 1 69 ? 25.295 9.301 -19.542 1.00 61.75 69 ARG A C 1
ATOM 545 O O . ARG A 1 69 ? 25.860 10.248 -20.063 1.00 61.75 69 ARG A O 1
ATOM 552 N N . PHE A 1 70 ? 24.968 9.306 -18.250 1.00 57.31 70 PHE A N 1
ATOM 553 C CA . PHE A 1 70 ? 25.284 10.379 -17.312 1.00 57.31 70 PHE A CA 1
ATOM 554 C C . PHE A 1 70 ? 26.664 10.173 -16.669 1.00 57.31 70 PHE A C 1
ATOM 556 O O . PHE A 1 70 ? 27.316 11.149 -16.314 1.00 57.31 70 PHE A O 1
ATOM 563 N N . SER A 1 71 ? 27.174 8.936 -16.608 1.00 61.62 71 SER A N 1
ATOM 564 C CA . SER A 1 71 ? 28.518 8.665 -16.077 1.00 61.62 71 SER A CA 1
ATOM 565 C C . SER A 1 71 ? 29.640 9.157 -16.999 1.00 61.62 71 SER A C 1
ATOM 567 O O . SER A 1 71 ? 30.694 9.539 -16.510 1.00 61.62 71 SER A O 1
ATOM 569 N N . PHE A 1 72 ? 29.430 9.201 -18.322 1.00 63.66 72 PHE A N 1
ATOM 570 C CA . PHE A 1 72 ? 30.486 9.608 -19.261 1.00 63.66 72 PHE A CA 1
ATOM 571 C C . PHE A 1 72 ? 30.879 11.082 -19.094 1.00 63.66 72 PHE A C 1
ATOM 573 O O . PHE A 1 72 ? 32.062 11.399 -19.076 1.00 63.66 72 PHE A O 1
ATOM 580 N N . LEU A 1 73 ? 29.899 11.974 -18.910 1.00 65.88 73 LEU A N 1
ATOM 581 C CA . LEU A 1 73 ? 30.161 13.407 -18.736 1.00 65.88 73 LEU A CA 1
ATOM 582 C C . LEU A 1 73 ? 30.828 13.711 -17.388 1.00 65.88 73 LEU A C 1
ATOM 584 O O . LEU A 1 73 ? 31.694 14.580 -17.320 1.00 65.88 73 LEU A O 1
ATOM 588 N N . TYR A 1 74 ? 30.477 12.967 -16.333 1.00 66.75 74 TYR A N 1
ATOM 589 C CA . TYR A 1 74 ? 31.150 13.080 -15.039 1.00 66.75 74 TYR A CA 1
ATOM 590 C C . TYR A 1 74 ? 32.606 12.593 -15.118 1.00 66.75 74 TYR A C 1
ATOM 592 O O . TYR A 1 74 ? 33.499 13.298 -14.666 1.00 66.75 74 TYR A O 1
ATOM 600 N N . ILE A 1 75 ? 32.872 11.447 -15.761 1.00 72.12 75 ILE A N 1
ATOM 601 C CA . ILE A 1 75 ? 34.233 10.895 -15.912 1.00 72.12 75 ILE A CA 1
ATOM 602 C C . ILE A 1 75 ? 35.107 11.776 -16.822 1.00 72.12 75 ILE A C 1
ATOM 604 O O . ILE A 1 75 ? 36.272 12.012 -16.509 1.00 72.12 75 ILE A O 1
ATOM 608 N N . ALA A 1 76 ? 34.552 12.319 -17.910 1.00 67.81 76 ALA A N 1
ATOM 609 C CA . ALA A 1 76 ? 35.288 13.198 -18.820 1.00 67.81 76 ALA A CA 1
ATOM 610 C C . ALA A 1 76 ? 35.760 14.496 -18.137 1.00 67.81 76 ALA A C 1
ATOM 612 O O . ALA A 1 76 ? 36.872 14.947 -18.393 1.00 67.81 76 ALA A O 1
ATOM 613 N N . ASN A 1 77 ? 34.957 15.059 -17.226 1.00 60.12 77 ASN A N 1
ATOM 614 C CA . ASN A 1 77 ? 35.352 16.235 -16.440 1.00 60.12 77 ASN A CA 1
ATOM 615 C C . ASN A 1 77 ? 36.388 15.913 -15.346 1.00 60.12 77 ASN A C 1
ATOM 617 O O . ASN A 1 77 ? 37.129 16.798 -14.924 1.00 60.12 77 ASN A O 1
ATOM 621 N N . GLN A 1 78 ? 36.450 14.662 -14.879 1.00 59.66 78 GLN A N 1
ATOM 622 C CA . GLN A 1 78 ? 37.451 14.228 -13.898 1.00 59.66 78 GLN A CA 1
ATOM 623 C C . GLN A 1 78 ? 38.836 14.079 -14.546 1.00 59.66 78 GLN A C 1
ATOM 625 O O . GLN A 1 78 ? 39.822 14.524 -13.971 1.00 59.66 78 GLN A O 1
ATOM 630 N N . VAL A 1 79 ? 38.919 13.532 -15.766 1.00 61.38 79 VAL A N 1
ATOM 631 C CA . VAL A 1 79 ? 40.198 13.337 -16.483 1.00 61.38 79 VAL A CA 1
ATOM 632 C C . VAL A 1 79 ? 40.828 14.663 -16.924 1.00 61.38 79 VAL A C 1
ATOM 634 O O . VAL A 1 79 ? 42.042 14.816 -16.830 1.00 61.38 79 VAL A O 1
ATOM 637 N N . THR A 1 80 ? 40.034 15.655 -17.341 1.00 59.50 80 THR A N 1
ATOM 638 C CA . THR A 1 80 ? 40.558 16.984 -17.713 1.00 59.50 80 THR A CA 1
ATOM 639 C C . THR A 1 80 ? 41.007 17.817 -16.509 1.00 59.50 80 THR A C 1
ATOM 641 O O . THR A 1 80 ? 41.900 18.649 -16.645 1.00 59.50 80 THR A O 1
ATOM 644 N N . ARG A 1 81 ? 40.432 17.589 -15.319 1.00 57.78 81 ARG A N 1
ATOM 645 C CA . ARG A 1 8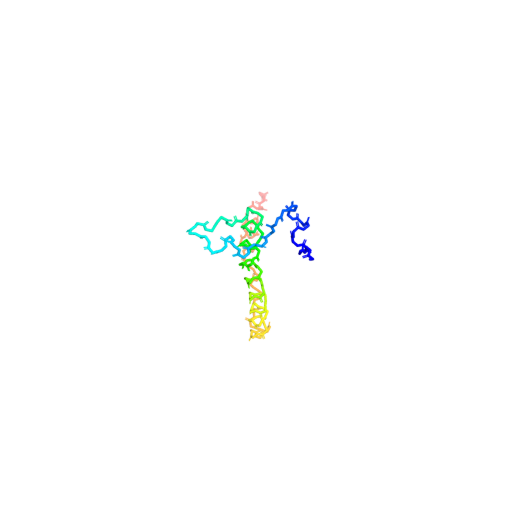1 ? 40.858 18.223 -14.054 1.00 57.78 81 ARG A CA 1
ATOM 646 C C . ARG A 1 81 ? 42.090 17.555 -13.426 1.00 57.78 81 ARG A C 1
ATOM 648 O O . ARG A 1 81 ? 42.765 18.198 -12.630 1.00 57.78 81 ARG A O 1
ATOM 655 N N . PHE A 1 82 ? 42.388 16.306 -13.791 1.00 53.97 82 PHE A N 1
ATOM 656 C CA . PHE A 1 82 ? 43.532 15.514 -13.315 1.00 53.97 82 PHE A CA 1
ATOM 657 C C . PHE A 1 82 ? 44.693 15.460 -14.322 1.00 53.97 82 PHE A C 1
ATOM 659 O O . PHE A 1 82 ? 45.395 14.455 -14.403 1.00 53.97 82 PHE A O 1
ATOM 666 N N . HIS A 1 83 ? 44.947 16.536 -15.072 1.00 53.47 83 HIS A N 1
ATOM 667 C CA . HIS A 1 83 ? 46.275 16.736 -15.654 1.00 53.47 83 HIS A CA 1
ATOM 668 C C . HIS A 1 83 ? 47.111 17.567 -14.667 1.00 53.47 83 HIS A C 1
ATOM 670 O O . HIS A 1 83 ? 47.038 18.799 -14.690 1.00 53.47 83 HIS A O 1
ATOM 676 N N . PRO A 1 84 ? 47.865 16.937 -13.743 1.00 54.38 84 PRO A N 1
ATOM 677 C CA . PRO A 1 84 ? 48.837 17.667 -12.957 1.00 54.38 84 PRO A CA 1
ATOM 678 C C . PRO A 1 84 ? 49.918 18.180 -13.914 1.00 54.38 84 PRO A C 1
ATOM 680 O O . PRO A 1 84 ? 50.330 17.485 -14.842 1.00 54.38 84 PRO A O 1
ATOM 683 N N . GLN A 1 85 ? 50.319 19.428 -13.693 1.00 60.16 85 GLN A N 1
ATOM 684 C CA . GLN A 1 85 ? 51.588 20.034 -14.098 1.00 60.16 85 GLN A CA 1
ATOM 685 C C . GLN A 1 85 ? 52.648 19.009 -14.548 1.00 60.16 85 GLN A C 1
ATOM 687 O O . GLN A 1 85 ? 53.291 18.367 -13.716 1.00 60.16 85 GLN A O 1
ATOM 692 N N . ALA A 1 86 ? 52.841 18.868 -15.860 1.00 49.34 86 ALA A N 1
ATOM 693 C CA . ALA A 1 86 ? 53.947 18.116 -16.437 1.00 49.34 86 ALA A CA 1
ATOM 694 C C . ALA A 1 86 ? 54.859 19.106 -17.167 1.00 49.34 86 ALA A C 1
ATOM 696 O O . ALA A 1 86 ? 54.587 19.456 -18.308 1.00 49.34 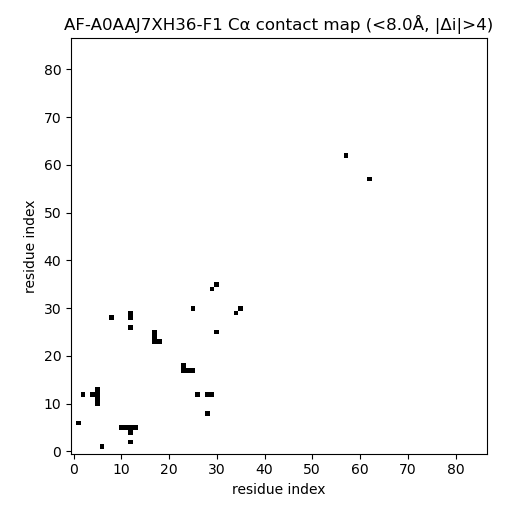86 ALA A O 1
ATOM 697 N N . ARG A 1 87 ? 55.864 19.559 -16.406 1.00 43.50 87 ARG A N 1
ATOM 698 C CA . ARG A 1 87 ? 57.228 19.944 -16.798 1.00 43.50 87 ARG A CA 1
ATOM 699 C C . ARG A 1 87 ? 57.419 20.724 -18.102 1.00 43.50 87 ARG A C 1
ATOM 70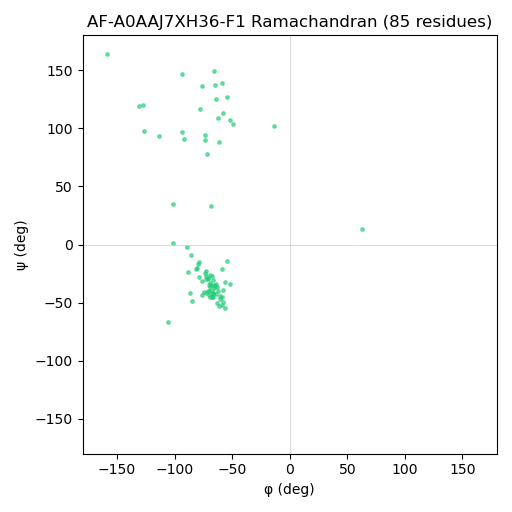1 O O . ARG A 1 87 ? 57.304 20.108 -19.180 1.00 43.50 87 ARG A O 1
#

Secondary structure (DSSP, 8-state):
---HHHHHHTS----HHHHSSSS----HHHHHHHHHHHHHHHHHHHHHHHHHHHHHHS-TTS------THHHHHHHHHHHHT-----